Protein AF-A0A1L7AGY1-F1 (afdb_monomer_lite)

Radius of gyration: 13.67 Å; chains: 1; bounding box: 44×23×36 Å

Foldseek 3Di:
DVVVLLVLLQVLLVVCVVVVVPVLSVQSVVLSVVCPDDLVSLVSLLVSLVVQLVVCVPPDPVSNVSSVVSNCVSCVVNVNDPPPDPPPDD

Sequence (90 aa):
MTEDAVAKTETLARHLREQDHHAEADRLQAAIQERKGGNAFLEGLREVCQTVLTALEAIDPKTELLAEELRLEIDRRLGHSPTPPPVEKA

Structure (mmCIF, N/CA/C/O backbone):
data_AF-A0A1L7AGY1-F1
#
_entry.id   AF-A0A1L7AGY1-F1
#
loop_
_atom_site.group_PDB
_atom_site.id
_atom_site.type_symbol
_atom_site.label_atom_id
_atom_site.label_alt_id
_atom_site.label_comp_id
_atom_site.label_asym_id
_atom_site.label_entity_id
_atom_site.label_seq_id
_atom_site.pdbx_PDB_ins_code
_atom_site.Cartn_x
_atom_site.Cartn_y
_atom_site.Cartn_z
_atom_site.occupancy
_atom_site.B_iso_or_equiv
_atom_site.auth_seq_id
_atom_site.auth_comp_id
_atom_site.auth_asym_id
_atom_site.auth_atom_id
_atom_site.pdbx_PDB_model_num
ATOM 1 N N . MET A 1 1 ? -5.551 14.485 10.313 1.00 51.41 1 MET A N 1
ATOM 2 C CA . MET A 1 1 ? -4.411 13.525 10.246 1.00 51.41 1 MET A CA 1
ATOM 3 C C . MET A 1 1 ? -4.731 12.218 9.505 1.00 51.41 1 MET A C 1
ATOM 5 O O . MET A 1 1 ? -3.813 11.596 8.982 1.00 51.41 1 MET A O 1
ATOM 9 N N . THR A 1 2 ? -5.994 11.790 9.392 1.00 59.22 2 THR A N 1
ATOM 10 C CA . THR A 1 2 ? -6.414 10.682 8.501 1.00 59.22 2 THR A CA 1
ATOM 11 C C . THR A 1 2 ? -6.249 11.028 7.017 1.00 59.22 2 THR A C 1
ATOM 13 O O . THR A 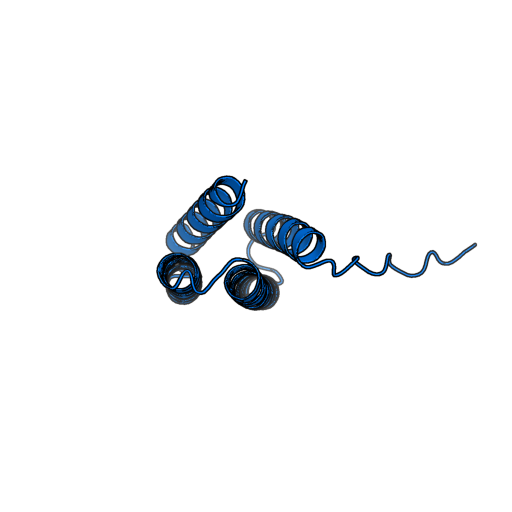1 2 ? -5.962 10.155 6.209 1.00 59.22 2 THR A O 1
ATOM 16 N N . GLU A 1 3 ? -6.356 12.315 6.677 1.00 66.62 3 GLU A N 1
ATOM 17 C CA . GLU A 1 3 ? -6.146 12.843 5.322 1.00 66.62 3 GLU A CA 1
ATOM 18 C C . GLU A 1 3 ? -4.741 12.568 4.767 1.00 66.62 3 GLU A C 1
ATOM 20 O O . GLU A 1 3 ? -4.618 12.292 3.583 1.00 66.62 3 GLU A O 1
ATOM 25 N N . ASP A 1 4 ? -3.701 12.550 5.610 1.00 71.69 4 ASP A N 1
ATOM 26 C CA . ASP A 1 4 ? -2.323 12.285 5.164 1.00 71.69 4 ASP A CA 1
ATOM 27 C C . ASP A 1 4 ? -2.135 10.828 4.703 1.00 71.69 4 ASP A C 1
ATOM 29 O O . ASP A 1 4 ? -1.514 10.560 3.679 1.00 71.69 4 ASP A O 1
ATOM 33 N N . ALA A 1 5 ? -2.755 9.874 5.410 1.00 68.81 5 ALA A N 1
ATOM 34 C CA . ALA A 1 5 ? -2.721 8.462 5.024 1.00 68.81 5 ALA A CA 1
ATOM 35 C C . ALA A 1 5 ? -3.529 8.208 3.746 1.00 68.81 5 ALA A C 1
ATOM 37 O O . ALA A 1 5 ? -3.100 7.437 2.891 1.00 68.81 5 ALA A O 1
ATOM 38 N N . VAL A 1 6 ? -4.668 8.891 3.588 1.00 75.81 6 VAL A N 1
ATOM 39 C CA . VAL A 1 6 ? -5.469 8.830 2.358 1.00 75.81 6 VAL A CA 1
ATOM 40 C C . VAL A 1 6 ? -4.668 9.381 1.177 1.00 75.81 6 VAL A C 1
ATOM 42 O O . VAL A 1 6 ? -4.530 8.680 0.182 1.00 75.81 6 VAL A O 1
ATOM 45 N N . ALA A 1 7 ? -4.041 10.552 1.313 1.00 81.06 7 ALA A N 1
ATOM 46 C CA . ALA A 1 7 ? -3.232 11.152 0.250 1.00 81.06 7 ALA A CA 1
ATOM 47 C C . ALA A 1 7 ? -2.026 10.278 -0.159 1.00 81.06 7 ALA A C 1
ATOM 49 O O . ALA A 1 7 ? -1.711 10.151 -1.347 1.00 81.06 7 ALA A O 1
ATOM 50 N N . LYS A 1 8 ? -1.359 9.631 0.808 1.00 77.12 8 LYS A N 1
ATOM 51 C CA . LYS A 1 8 ? -0.272 8.675 0.530 1.00 77.12 8 LYS A CA 1
ATOM 52 C C . LYS A 1 8 ? -0.775 7.413 -0.167 1.00 77.12 8 LYS A C 1
ATOM 54 O O . LYS A 1 8 ? -0.161 6.966 -1.130 1.00 77.12 8 LYS A O 1
ATOM 59 N N . THR A 1 9 ? -1.920 6.889 0.264 1.00 78.25 9 THR A N 1
ATOM 60 C CA . THR A 1 9 ? -2.556 5.719 -0.357 1.00 78.25 9 THR A CA 1
ATOM 61 C C . THR A 1 9 ? -2.987 6.020 -1.797 1.00 78.25 9 THR A C 1
ATOM 63 O O . THR A 1 9 ? -2.743 5.218 -2.694 1.00 78.25 9 THR A O 1
ATOM 66 N N . GLU A 1 10 ? -3.555 7.201 -2.056 1.00 83.75 10 GLU A N 1
ATOM 67 C CA . GLU A 1 10 ? -3.897 7.661 -3.409 1.00 83.75 10 GLU A CA 1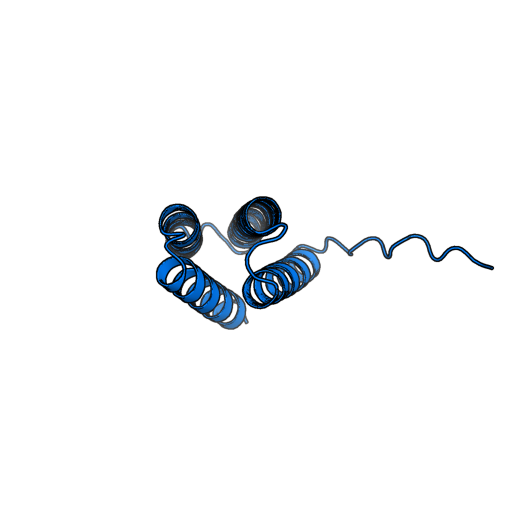
ATOM 68 C C . GLU A 1 10 ? -2.652 7.808 -4.293 1.00 83.75 10 GLU A C 1
ATOM 70 O O . GLU A 1 10 ? -2.663 7.429 -5.465 1.00 83.75 10 GLU A O 1
ATOM 75 N N . THR A 1 11 ? -1.557 8.317 -3.722 1.00 85.62 11 THR A N 1
ATOM 76 C CA . THR A 1 11 ? -0.274 8.442 -4.424 1.00 85.62 11 THR A CA 1
ATOM 77 C C . THR A 1 11 ? 0.308 7.075 -4.785 1.00 85.62 11 THR A C 1
ATOM 79 O O . THR A 1 11 ? 0.807 6.916 -5.900 1.0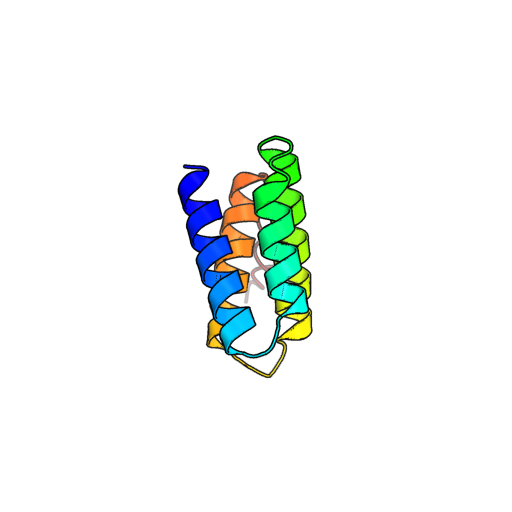0 85.62 11 THR A O 1
ATOM 82 N N . LEU A 1 12 ? 0.219 6.090 -3.887 1.00 81.00 12 LEU A N 1
ATOM 83 C CA . LEU A 1 12 ? 0.660 4.718 -4.140 1.00 81.00 12 LEU A CA 1
ATOM 84 C C . LEU A 1 12 ? -0.213 4.033 -5.202 1.00 81.00 12 LEU A C 1
ATOM 86 O O . LEU A 1 12 ? 0.314 3.448 -6.143 1.00 81.00 12 LEU A O 1
ATOM 90 N N . ALA A 1 13 ? -1.538 4.182 -5.119 1.00 84.69 13 ALA A N 1
ATOM 91 C CA . ALA A 1 13 ? -2.463 3.635 -6.112 1.00 84.69 13 ALA A CA 1
ATOM 92 C C . ALA A 1 13 ? -2.206 4.198 -7.521 1.00 84.69 13 ALA A C 1
ATOM 94 O O . ALA A 1 13 ? -2.299 3.469 -8.507 1.00 84.69 13 ALA A O 1
ATOM 95 N N . ARG A 1 14 ? -1.845 5.485 -7.632 1.00 84.75 14 ARG A N 1
ATOM 96 C CA . ARG A 1 14 ? -1.452 6.081 -8.916 1.00 84.75 14 ARG A CA 1
ATOM 97 C C . ARG A 1 14 ? -0.167 5.460 -9.466 1.00 84.75 14 ARG A C 1
ATOM 99 O O . ARG A 1 14 ? -0.167 5.079 -10.631 1.00 84.75 14 ARG A O 1
ATOM 106 N N . HIS A 1 15 ? 0.877 5.319 -8.646 1.00 82.06 15 HIS A N 1
ATOM 107 C CA . HIS A 1 15 ? 2.130 4.688 -9.085 1.00 82.06 15 HIS A CA 1
ATOM 108 C C . HIS A 1 15 ? 1.904 3.243 -9.541 1.00 82.06 15 HIS A C 1
ATOM 110 O O . HIS A 1 15 ? 2.394 2.857 -10.594 1.00 82.06 15 HIS A O 1
ATOM 116 N N . LEU A 1 16 ? 1.083 2.476 -8.821 1.00 81.38 16 LEU A N 1
ATOM 117 C CA . LEU A 1 16 ? 0.741 1.109 -9.217 1.00 81.38 16 LEU A CA 1
ATOM 118 C C . LEU A 1 16 ? 0.026 1.063 -10.576 1.00 81.38 16 LEU A C 1
ATOM 120 O O . LEU A 1 16 ? 0.373 0.238 -11.413 1.00 81.38 16 LEU A O 1
ATOM 124 N N . ARG A 1 17 ? -0.899 1.990 -10.867 1.00 84.25 17 ARG A N 1
ATOM 125 C CA . ARG A 1 17 ? -1.513 2.074 -12.209 1.00 84.25 17 ARG A CA 1
ATOM 126 C C . ARG A 1 17 ? -0.524 2.460 -13.305 1.00 84.25 17 ARG A C 1
ATOM 128 O O . ARG A 1 17 ? -0.649 1.962 -14.415 1.00 84.25 17 ARG A O 1
ATOM 135 N N . GLU A 1 18 ? 0.423 3.349 -13.016 1.00 85.56 18 GLU A N 1
ATOM 136 C CA . GLU A 1 18 ? 1.485 3.728 -13.963 1.00 85.56 18 GLU A CA 1
ATOM 137 C C . GLU A 1 18 ? 2.427 2.555 -14.280 1.00 85.56 18 GLU A C 1
ATOM 139 O O . GLU A 1 18 ? 3.090 2.562 -15.314 1.00 85.56 18 GLU A O 1
ATOM 144 N N . GLN A 1 19 ? 2.452 1.542 -13.414 1.00 77.06 19 GLN A N 1
ATOM 145 C CA . GLN A 1 19 ? 3.271 0.337 -13.526 1.00 77.06 19 GLN A CA 1
ATOM 146 C C . GLN A 1 19 ? 2.480 -0.901 -13.975 1.00 77.06 19 GLN A C 1
ATOM 148 O O . GLN A 1 19 ? 2.964 -2.017 -13.829 1.00 77.06 19 GLN A O 1
ATOM 153 N N . ASP A 1 20 ? 1.267 -0.720 -14.511 1.00 81.56 20 ASP A N 1
ATOM 154 C CA . ASP A 1 20 ? 0.373 -1.811 -14.944 1.00 81.56 20 ASP A CA 1
ATOM 155 C C . ASP A 1 20 ? -0.125 -2.728 -13.794 1.00 81.56 20 ASP A C 1
ATOM 157 O O . ASP A 1 20 ? -0.812 -3.726 -14.012 1.00 81.56 20 ASP A O 1
ATOM 161 N N . HIS A 1 21 ? 0.116 -2.353 -12.532 1.00 78.25 21 HIS A N 1
ATOM 162 C CA . HIS A 1 21 ? -0.405 -3.012 -11.325 1.00 78.25 21 HIS A CA 1
ATOM 163 C C . HIS A 1 21 ? -1.826 -2.523 -10.990 1.00 78.25 21 HIS A C 1
ATOM 165 O O . HIS A 1 21 ? -2.119 -1.975 -9.920 1.00 78.25 21 HIS A O 1
ATOM 171 N N . HIS A 1 22 ? -2.738 -2.675 -11.954 1.00 81.00 22 HIS A N 1
ATOM 172 C CA . HIS A 1 22 ? -4.115 -2.183 -11.851 1.00 81.00 22 HIS A CA 1
ATOM 173 C C . HIS A 1 22 ? -4.910 -2.856 -10.721 1.00 81.00 22 HIS A C 1
ATOM 175 O O . HIS A 1 22 ? -5.693 -2.188 -10.044 1.00 81.00 22 HIS A O 1
ATOM 181 N N . ALA A 1 23 ? -4.685 -4.150 -10.479 1.00 79.31 23 ALA A N 1
ATOM 182 C CA . ALA A 1 23 ? -5.398 -4.909 -9.453 1.00 79.31 23 ALA A CA 1
ATOM 183 C C . ALA A 1 23 ? -5.059 -4.425 -8.032 1.00 79.31 23 ALA A C 1
ATOM 185 O O . ALA A 1 23 ? -5.943 -4.285 -7.185 1.00 79.31 23 ALA A O 1
ATOM 186 N N . GLU A 1 24 ? -3.788 -4.130 -7.773 1.00 76.69 24 GLU A N 1
ATOM 187 C CA . GLU A 1 24 ? -3.288 -3.608 -6.503 1.00 76.69 24 GLU A CA 1
ATOM 188 C C . GLU A 1 24 ? -3.777 -2.174 -6.271 1.00 76.69 24 GLU A C 1
ATOM 190 O O . GLU A 1 24 ? -4.223 -1.832 -5.171 1.00 76.69 24 GLU A O 1
ATOM 195 N N . ALA A 1 25 ? -3.773 -1.348 -7.321 1.00 82.94 25 ALA A N 1
ATOM 196 C CA . ALA A 1 25 ? -4.302 0.009 -7.260 1.00 82.94 25 ALA A CA 1
ATOM 197 C C . ALA A 1 25 ? -5.805 0.046 -6.939 1.00 82.94 25 ALA A C 1
ATOM 199 O O . ALA A 1 25 ? -6.242 0.861 -6.122 1.00 82.94 25 ALA A O 1
ATOM 200 N N . ASP A 1 26 ? -6.597 -0.838 -7.546 1.00 83.94 26 ASP A N 1
ATOM 201 C CA . ASP A 1 26 ? -8.039 -0.906 -7.304 1.00 83.94 26 ASP A CA 1
ATOM 202 C C . ASP A 1 26 ? -8.353 -1.378 -5.878 1.00 83.94 26 ASP A C 1
ATOM 204 O O . ASP A 1 26 ? -9.263 -0.844 -5.240 1.00 83.94 26 ASP A O 1
ATOM 208 N N . ARG A 1 27 ? -7.548 -2.296 -5.320 1.00 79.44 27 ARG A N 1
ATOM 209 C CA . ARG A 1 27 ? -7.647 -2.699 -3.905 1.00 79.44 27 AR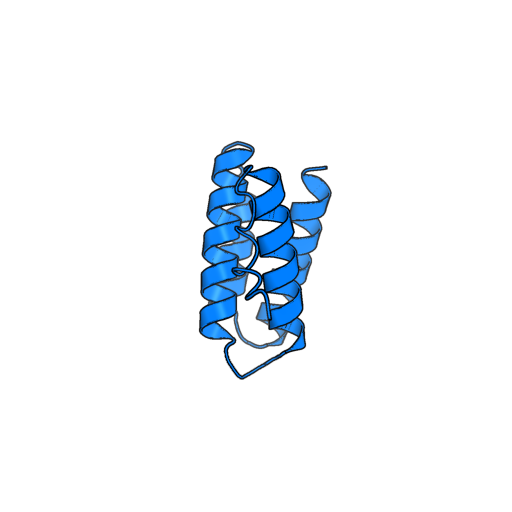G A CA 1
ATOM 210 C C . ARG A 1 27 ? -7.364 -1.538 -2.952 1.00 79.44 27 ARG A C 1
ATOM 212 O O . ARG A 1 27 ? -8.123 -1.337 -2.005 1.00 79.44 27 ARG A O 1
ATOM 219 N N . LEU A 1 28 ? -6.322 -0.742 -3.213 1.00 78.56 28 LEU A N 1
ATOM 220 C CA . LEU A 1 28 ? -6.022 0.453 -2.412 1.00 78.56 28 LEU A CA 1
ATOM 221 C C . LEU A 1 28 ? -7.157 1.485 -2.482 1.00 78.56 28 LEU A C 1
ATOM 223 O O . LEU A 1 28 ? -7.541 2.053 -1.459 1.00 78.56 28 LEU A O 1
ATOM 227 N N . GLN A 1 29 ? -7.730 1.713 -3.668 1.00 80.38 29 GLN A N 1
ATOM 228 C CA . GLN A 1 29 ? -8.861 2.633 -3.820 1.00 80.38 29 GLN A CA 1
ATOM 229 C C . GLN A 1 29 ? -10.127 2.131 -3.119 1.00 80.38 29 GLN A C 1
ATOM 231 O O . GLN A 1 29 ? -10.820 2.930 -2.485 1.00 80.38 29 GLN A O 1
ATOM 236 N N . ALA A 1 30 ? -10.413 0.829 -3.174 1.00 80.75 30 ALA A N 1
ATOM 237 C CA . ALA A 1 30 ? -11.531 0.232 -2.448 1.00 80.75 30 ALA A CA 1
ATOM 238 C C . ALA A 1 30 ? -11.377 0.414 -0.928 1.00 80.75 30 ALA A C 1
ATOM 240 O O . ALA A 1 30 ? -12.321 0.849 -0.267 1.00 80.75 30 ALA A O 1
ATOM 241 N N . ALA A 1 31 ? -10.172 0.207 -0.386 1.00 73.44 31 ALA A N 1
ATOM 242 C CA . ALA A 1 31 ? -9.888 0.421 1.034 1.00 73.44 31 ALA A CA 1
ATOM 243 C C . ALA A 1 31 ? -10.124 1.883 1.472 1.00 73.44 31 ALA A C 1
ATOM 245 O O . ALA A 1 31 ? -10.664 2.128 2.553 1.00 73.44 31 ALA A O 1
ATOM 246 N N . ILE A 1 32 ? -9.786 2.867 0.625 1.00 75.62 32 ILE A N 1
ATOM 247 C CA . ILE A 1 32 ? -10.083 4.293 0.874 1.00 75.62 32 ILE A CA 1
ATOM 248 C C . ILE A 1 32 ? -11.589 4.568 0.862 1.00 75.62 32 ILE A C 1
ATOM 250 O O . ILE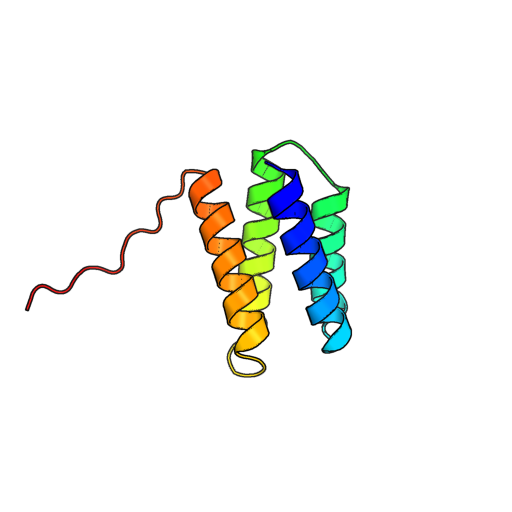 A 1 32 ? -12.068 5.334 1.701 1.00 75.62 32 ILE A O 1
ATOM 254 N N . GLN A 1 33 ? -12.325 3.981 -0.083 1.00 73.19 33 GLN A N 1
ATOM 255 C CA . GLN A 1 33 ? -13.765 4.196 -0.257 1.00 73.19 33 GLN A CA 1
ATOM 256 C C . GLN A 1 33 ? -14.586 3.569 0.875 1.00 73.19 33 GLN A C 1
ATOM 258 O O . GLN A 1 33 ? -15.593 4.141 1.291 1.00 73.19 33 GLN A O 1
ATOM 263 N N . GLU A 1 34 ? -14.156 2.426 1.415 1.00 69.31 34 GLU A N 1
ATOM 264 C CA . GLU A 1 34 ? -14.941 1.705 2.416 1.00 69.31 34 GLU A CA 1
ATOM 265 C C . GLU A 1 34 ? -14.995 2.388 3.792 1.00 69.31 34 GLU A C 1
ATOM 267 O O . GLU A 1 34 ? -15.908 2.064 4.542 1.00 69.31 34 GLU A O 1
ATOM 272 N N . ARG A 1 35 ? -14.089 3.330 4.131 1.00 61.62 35 ARG A N 1
ATOM 273 C CA . ARG A 1 35 ? -14.007 4.116 5.399 1.00 61.62 35 ARG A CA 1
ATOM 274 C C . ARG A 1 35 ? -14.815 3.564 6.596 1.00 61.62 35 ARG A C 1
ATOM 276 O O . ARG A 1 35 ? -15.558 4.298 7.253 1.00 61.62 35 ARG A O 1
ATOM 283 N N . LYS A 1 36 ? -14.655 2.287 6.955 1.00 54.16 36 LYS A N 1
ATOM 284 C CA . LYS A 1 36 ? -15.321 1.693 8.125 1.00 54.16 36 LYS A CA 1
ATOM 285 C C . LYS A 1 36 ? -14.500 1.962 9.384 1.00 54.16 36 LYS A C 1
ATOM 287 O O . LYS A 1 36 ? -13.906 1.063 9.950 1.00 54.16 36 LYS A O 1
ATOM 292 N N . GLY A 1 37 ? -14.472 3.213 9.840 1.00 57.38 37 GLY A N 1
ATOM 293 C CA . GLY A 1 37 ? -13.831 3.585 11.108 1.00 57.38 37 GLY A CA 1
ATOM 294 C C . GLY A 1 37 ? -12.295 3.500 11.107 1.00 57.38 37 GLY A C 1
ATOM 295 O O . GLY A 1 37 ? -11.675 2.787 10.324 1.00 57.38 37 GLY A O 1
ATOM 296 N N . GLY A 1 38 ? -11.669 4.283 11.991 1.00 62.66 38 GLY A N 1
ATOM 297 C CA . GLY A 1 38 ? -10.230 4.578 11.944 1.00 62.66 38 GLY A CA 1
ATOM 298 C C . GLY A 1 38 ? -9.305 3.356 11.952 1.00 62.66 38 GLY A C 1
ATOM 299 O O . GLY A 1 38 ? -8.352 3.345 11.183 1.00 62.66 38 GLY A O 1
ATOM 300 N N . ASN A 1 39 ? -9.594 2.324 12.753 1.00 67.31 39 ASN A N 1
ATOM 301 C CA . ASN A 1 39 ? -8.702 1.162 12.874 1.00 67.31 39 ASN A CA 1
ATOM 302 C C . ASN A 1 39 ? -8.902 0.111 11.777 1.00 67.31 39 ASN A C 1
ATOM 304 O O . ASN A 1 39 ? -7.910 -0.337 11.220 1.00 67.31 39 ASN A O 1
ATOM 308 N N . ALA A 1 40 ? -10.136 -0.244 11.403 1.00 68.88 40 ALA A N 1
ATOM 309 C CA . ALA A 1 40 ? -10.346 -1.241 10.344 1.00 68.88 40 ALA A CA 1
ATOM 310 C C . ALA A 1 40 ? -9.866 -0.730 8.972 1.00 68.88 40 ALA A C 1
ATOM 312 O O . ALA A 1 40 ? -9.371 -1.499 8.156 1.00 68.88 40 ALA A O 1
ATOM 313 N N . PHE A 1 41 ? -9.939 0.587 8.746 1.00 71.94 41 PHE A N 1
ATOM 314 C CA . PHE A 1 41 ? -9.310 1.229 7.592 1.00 71.94 41 PHE A CA 1
ATOM 315 C C . PHE A 1 41 ? -7.784 1.054 7.588 1.00 71.94 41 PHE A C 1
ATOM 317 O O . PHE A 1 41 ? -7.203 0.690 6.571 1.00 71.94 41 PHE A O 1
ATOM 324 N N . LEU A 1 42 ? -7.133 1.300 8.728 1.00 73.75 42 LEU A N 1
ATOM 325 C CA . LEU A 1 42 ? -5.686 1.145 8.863 1.00 73.75 42 LEU A CA 1
ATOM 326 C C . LEU A 1 42 ? -5.255 -0.324 8.724 1.00 73.75 42 LEU A C 1
ATOM 328 O O . LEU A 1 42 ? -4.267 -0.595 8.053 1.00 73.75 42 LEU A O 1
ATOM 332 N N . GLU A 1 43 ? -6.008 -1.273 9.282 1.00 74.69 43 GLU A N 1
ATOM 333 C CA . GLU A 1 43 ? -5.739 -2.707 9.106 1.00 74.69 43 GLU A CA 1
ATOM 334 C C . GLU A 1 43 ? -5.863 -3.145 7.641 1.00 74.69 43 GLU A C 1
ATOM 336 O O . GLU A 1 43 ? -4.960 -3.805 7.130 1.00 74.69 43 GLU A O 1
ATOM 341 N N . GLY A 1 44 ? -6.912 -2.707 6.935 1.00 76.12 44 GLY A N 1
ATOM 342 C CA . GLY A 1 44 ? -7.065 -2.987 5.505 1.00 76.12 44 GLY A CA 1
ATOM 343 C C . GLY A 1 44 ? -5.921 -2.406 4.670 1.00 76.12 44 GLY A C 1
ATOM 344 O O . GLY A 1 44 ? -5.376 -3.082 3.800 1.00 76.12 44 GLY A O 1
ATOM 345 N N . LEU A 1 45 ? -5.481 -1.178 4.969 1.00 76.69 45 LEU A N 1
ATOM 346 C CA . LEU A 1 45 ? -4.321 -0.593 4.293 1.00 76.69 45 LEU A CA 1
ATOM 347 C C . LEU A 1 45 ? -3.027 -1.367 4.567 1.00 76.69 45 LEU A C 1
ATOM 349 O O . LEU A 1 45 ? -2.217 -1.538 3.659 1.00 76.69 45 LEU A O 1
ATOM 353 N N . ARG A 1 46 ? -2.830 -1.852 5.797 1.00 81.06 46 ARG A N 1
ATOM 354 C CA . ARG A 1 46 ? -1.658 -2.656 6.166 1.00 81.06 46 ARG A CA 1
ATOM 355 C C . ARG A 1 46 ? -1.559 -3.922 5.318 1.00 81.06 46 ARG A C 1
ATOM 357 O O . ARG A 1 46 ? -0.481 -4.236 4.815 1.00 81.06 46 ARG A O 1
ATOM 364 N N . GLU A 1 47 ? -2.676 -4.623 5.159 1.00 77.69 47 GLU A N 1
ATOM 365 C CA . GLU A 1 47 ? -2.762 -5.881 4.415 1.00 77.69 47 GLU A CA 1
ATOM 366 C C . GLU A 1 47 ? -2.481 -5.671 2.918 1.00 77.69 47 GLU A C 1
ATOM 368 O O . GLU A 1 47 ? -1.745 -6.441 2.291 1.00 77.69 47 GLU A O 1
ATOM 373 N N . VAL A 1 48 ? -2.980 -4.568 2.350 1.00 75.81 48 VAL A N 1
ATOM 374 C CA . VAL A 1 48 ? -2.684 -4.212 0.958 1.00 75.81 48 VAL A CA 1
ATOM 375 C C . VAL A 1 48 ? -1.221 -3.796 0.791 1.00 75.81 48 VAL A C 1
ATOM 377 O O . VAL A 1 48 ? -0.586 -4.261 -0.151 1.00 75.81 48 VAL A O 1
ATOM 380 N N . CYS A 1 49 ? -0.641 -3.014 1.710 1.00 77.62 49 CYS A N 1
ATOM 381 C CA . CYS A 1 49 ? 0.791 -2.693 1.672 1.00 77.62 49 CYS A CA 1
ATOM 382 C C . CYS A 1 49 ? 1.665 -3.951 1.743 1.00 77.62 49 CYS A C 1
ATOM 384 O O . CYS A 1 49 ? 2.644 -4.046 1.012 1.00 77.62 49 CYS A O 1
ATOM 386 N N . GLN A 1 50 ? 1.314 -4.934 2.578 1.00 77.00 50 GLN A N 1
ATOM 387 C CA . GLN A 1 50 ? 2.021 -6.218 2.616 1.00 77.00 50 GLN A CA 1
ATOM 388 C C . GLN A 1 50 ? 1.899 -6.975 1.295 1.00 77.00 50 GLN A C 1
ATOM 390 O O . GLN A 1 50 ? 2.901 -7.460 0.788 1.00 77.00 50 GLN A O 1
ATOM 395 N N . THR A 1 51 ? 0.702 -7.021 0.708 1.00 76.50 51 THR A N 1
ATOM 396 C CA . THR A 1 51 ? 0.482 -7.667 -0.594 1.00 76.50 51 THR A CA 1
ATOM 397 C C . THR A 1 51 ? 1.312 -7.005 -1.695 1.00 76.50 51 THR A C 1
ATOM 399 O O . THR A 1 51 ? 1.929 -7.698 -2.496 1.00 76.50 51 THR A O 1
ATOM 402 N N . VAL A 1 52 ? 1.358 -5.669 -1.711 1.00 71.88 52 VAL A N 1
ATOM 403 C CA . VAL A 1 52 ? 2.151 -4.878 -2.660 1.00 71.88 52 VAL A CA 1
ATOM 404 C C . VAL A 1 52 ? 3.646 -5.128 -2.459 1.00 71.88 52 VAL A C 1
ATOM 406 O O . VAL A 1 52 ? 4.335 -5.406 -3.430 1.00 71.88 52 VAL A O 1
ATOM 409 N N . LEU A 1 53 ? 4.145 -5.117 -1.219 1.00 72.50 53 LEU A N 1
ATOM 410 C CA . LEU A 1 53 ? 5.548 -5.434 -0.916 1.00 72.50 53 LEU A CA 1
ATOM 411 C C . LEU A 1 53 ? 5.924 -6.856 -1.358 1.00 72.50 53 LEU A C 1
ATOM 413 O O . LEU A 1 53 ? 6.962 -7.042 -1.978 1.00 72.50 53 LEU A O 1
ATOM 417 N N . THR A 1 54 ? 5.064 -7.847 -1.108 1.00 73.56 54 THR A N 1
ATOM 418 C CA . THR A 1 54 ? 5.284 -9.230 -1.563 1.00 73.56 54 THR A CA 1
ATOM 419 C C . THR A 1 54 ? 5.231 -9.365 -3.087 1.00 73.56 54 THR A C 1
ATOM 421 O O . THR A 1 54 ? 5.959 -10.173 -3.651 1.00 73.56 54 THR A O 1
ATOM 424 N N . ALA A 1 55 ? 4.386 -8.592 -3.775 1.00 70.62 55 ALA A N 1
ATOM 425 C CA . ALA A 1 55 ? 4.291 -8.620 -5.235 1.00 70.62 55 ALA A CA 1
ATOM 426 C C . ALA A 1 55 ? 5.442 -7.869 -5.931 1.00 70.62 55 ALA A C 1
ATOM 428 O O . ALA A 1 55 ? 5.769 -8.184 -7.074 1.00 70.62 55 ALA A O 1
ATOM 429 N N . LEU A 1 56 ? 6.038 -6.881 -5.255 1.00 65.12 56 LEU A N 1
ATOM 430 C CA . LEU A 1 56 ? 7.085 -6.013 -5.798 1.00 65.12 56 LEU A CA 1
ATOM 431 C C . LEU A 1 56 ? 8.512 -6.484 -5.513 1.00 65.12 56 LEU A C 1
ATOM 433 O O . LEU A 1 56 ? 9.428 -5.866 -6.063 1.00 65.12 56 LEU A O 1
ATOM 437 N N . GLU A 1 57 ? 8.716 -7.541 -4.711 1.00 55.94 57 GLU A N 1
ATOM 438 C CA . GLU A 1 57 ? 10.037 -8.136 -4.460 1.00 55.94 57 GLU A CA 1
ATOM 439 C C . GLU A 1 57 ? 10.766 -8.353 -5.804 1.00 55.94 57 GLU A C 1
ATOM 441 O O . GLU A 1 57 ? 10.478 -9.290 -6.547 1.00 55.94 57 GLU A O 1
ATOM 446 N N . ALA A 1 58 ? 11.714 -7.453 -6.100 1.00 58.09 58 ALA A N 1
ATOM 447 C CA . ALA A 1 58 ? 12.603 -7.391 -7.269 1.00 58.09 58 ALA A CA 1
ATOM 448 C C . ALA A 1 58 ? 12.205 -6.557 -8.514 1.00 58.09 58 ALA A C 1
ATOM 450 O O . ALA A 1 58 ? 13.006 -6.538 -9.452 1.00 58.09 58 ALA A O 1
ATOM 451 N N . ILE A 1 59 ? 11.074 -5.832 -8.564 1.00 57.84 59 ILE A N 1
ATOM 452 C CA . ILE A 1 59 ? 10.674 -5.091 -9.792 1.00 57.84 59 ILE A CA 1
ATOM 453 C C . ILE A 1 59 ? 10.881 -3.572 -9.695 1.00 57.84 59 ILE A C 1
ATOM 455 O O . ILE A 1 59 ? 11.420 -2.981 -10.634 1.00 57.84 59 ILE A O 1
ATOM 459 N N . ASP A 1 60 ? 10.499 -2.929 -8.586 1.00 66.56 60 ASP A N 1
ATOM 460 C CA . ASP A 1 60 ? 10.645 -1.474 -8.444 1.00 66.56 60 ASP A CA 1
ATOM 461 C C . ASP A 1 60 ? 10.983 -1.024 -7.006 1.00 66.56 60 ASP A C 1
ATOM 463 O O . ASP A 1 60 ? 10.087 -0.915 -6.160 1.00 66.56 60 ASP A O 1
ATOM 467 N N . PRO A 1 61 ? 12.251 -0.655 -6.737 1.00 68.94 61 PRO A N 1
ATOM 468 C CA . PRO A 1 61 ? 12.692 -0.237 -5.408 1.00 68.94 61 PRO A CA 1
ATOM 469 C C . PRO A 1 61 ? 12.034 1.069 -4.940 1.00 68.94 61 PRO A C 1
ATOM 471 O O . PRO A 1 61 ? 12.003 1.356 -3.744 1.00 68.94 61 PRO A O 1
ATOM 474 N N . LYS A 1 62 ? 11.502 1.892 -5.857 1.00 74.56 62 LYS A N 1
ATOM 475 C CA . LYS A 1 62 ? 10.840 3.149 -5.486 1.00 74.56 62 LYS A CA 1
ATOM 476 C C . LYS A 1 62 ? 9.440 2.904 -4.921 1.00 74.56 62 LYS A C 1
ATOM 478 O O . LYS A 1 62 ? 9.065 3.532 -3.930 1.00 74.56 62 LYS A O 1
ATOM 483 N N . THR A 1 63 ? 8.673 2.010 -5.538 1.00 69.50 63 THR A N 1
ATOM 484 C CA . THR A 1 63 ? 7.329 1.650 -5.062 1.00 69.50 63 THR A CA 1
ATOM 485 C C . THR A 1 63 ? 7.397 0.760 -3.825 1.00 69.50 63 THR A C 1
ATOM 487 O O . THR A 1 63 ? 6.581 0.932 -2.921 1.00 69.50 63 THR A O 1
ATOM 490 N N . GLU A 1 64 ? 8.419 -0.094 -3.721 1.00 77.62 64 GLU A N 1
ATOM 491 C CA . GLU A 1 64 ? 8.725 -0.848 -2.501 1.00 77.62 64 GLU A CA 1
ATOM 492 C C . GLU A 1 64 ? 8.946 0.086 -1.300 1.00 77.62 64 GLU A C 1
ATOM 494 O O . GLU A 1 64 ? 8.257 -0.039 -0.287 1.00 77.62 64 GLU A O 1
ATOM 499 N N . LEU A 1 65 ? 9.813 1.098 -1.443 1.00 80.56 65 LEU A N 1
ATOM 500 C CA . LEU A 1 65 ? 10.081 2.069 -0.378 1.00 80.56 65 LEU A CA 1
ATOM 501 C C . LEU A 1 65 ? 8.809 2.814 0.061 1.00 80.56 65 LEU A C 1
ATOM 503 O O . LEU A 1 65 ? 8.545 2.957 1.253 1.00 80.56 65 LEU A O 1
ATOM 507 N N . LEU A 1 66 ? 7.987 3.262 -0.894 1.00 78.69 66 LEU A N 1
ATOM 508 C CA . LEU A 1 66 ? 6.732 3.965 -0.601 1.00 78.69 66 LEU A CA 1
ATOM 509 C C . LEU A 1 66 ? 5.710 3.069 0.116 1.00 78.69 66 LEU A C 1
ATOM 511 O O . LEU A 1 66 ? 5.014 3.530 1.025 1.00 78.69 66 LEU A O 1
ATOM 515 N N . ALA A 1 67 ? 5.610 1.799 -0.280 1.00 78.69 67 ALA A N 1
ATOM 516 C CA . ALA A 1 67 ? 4.740 0.831 0.377 1.00 78.69 67 ALA A CA 1
ATOM 517 C C . ALA A 1 67 ? 5.228 0.507 1.801 1.00 78.69 67 ALA A C 1
ATOM 519 O O . ALA A 1 67 ? 4.410 0.380 2.717 1.00 78.69 67 ALA A O 1
ATOM 520 N N . GLU A 1 68 ? 6.544 0.440 2.016 1.00 80.94 68 GLU A N 1
ATOM 521 C CA . GLU A 1 68 ? 7.137 0.219 3.335 1.00 80.94 68 GLU A CA 1
ATOM 522 C C . GLU A 1 68 ? 6.940 1.419 4.273 1.00 80.94 68 GLU A C 1
ATOM 524 O O . GLU A 1 68 ? 6.493 1.243 5.410 1.00 80.94 68 GLU A O 1
ATOM 529 N N . GLU A 1 69 ? 7.175 2.645 3.798 1.00 82.88 69 GLU A N 1
ATOM 530 C CA . GLU A 1 69 ? 6.905 3.871 4.560 1.00 82.88 69 GLU A CA 1
ATOM 531 C C . GLU A 1 69 ? 5.429 3.973 4.968 1.00 82.88 69 GLU A C 1
ATOM 533 O O . GLU A 1 69 ? 5.108 4.334 6.107 1.00 82.88 69 GLU A O 1
ATOM 538 N N . LEU A 1 70 ? 4.518 3.623 4.053 1.00 79.06 70 LEU A N 1
ATOM 539 C CA . LEU A 1 70 ? 3.087 3.606 4.332 1.00 79.06 70 LEU A CA 1
ATOM 540 C C . LEU A 1 70 ? 2.743 2.534 5.376 1.00 79.06 70 LEU A C 1
ATOM 542 O O . LEU A 1 70 ? 2.020 2.836 6.327 1.00 79.06 70 LEU A O 1
ATOM 546 N N . ARG A 1 71 ? 3.306 1.321 5.261 1.00 82.44 71 ARG A N 1
ATOM 547 C CA . ARG A 1 71 ? 3.133 0.245 6.254 1.00 82.44 71 ARG A CA 1
ATOM 548 C C . ARG A 1 71 ? 3.595 0.682 7.644 1.00 82.44 71 ARG A C 1
ATOM 550 O O . ARG A 1 71 ? 2.861 0.492 8.608 1.00 82.44 71 ARG A O 1
ATOM 557 N N . LEU A 1 72 ? 4.773 1.296 7.753 1.00 81.94 72 LEU A N 1
ATOM 558 C CA . LEU A 1 72 ? 5.340 1.747 9.029 1.00 81.94 72 LEU A CA 1
ATOM 559 C C . LEU A 1 72 ? 4.483 2.827 9.705 1.00 81.94 72 LEU A C 1
ATOM 561 O O . LEU A 1 72 ? 4.264 2.779 10.916 1.00 81.94 72 LEU A O 1
ATOM 565 N N . GLU A 1 73 ? 3.966 3.790 8.940 1.00 81.56 73 GLU A N 1
ATOM 566 C CA . GLU A 1 73 ? 3.071 4.820 9.480 1.00 81.56 73 GLU A CA 1
ATOM 567 C C . GLU A 1 73 ? 1.724 4.225 9.927 1.00 81.56 73 GLU A C 1
ATOM 569 O O . GLU A 1 73 ? 1.175 4.646 10.948 1.00 81.56 73 GLU A O 1
ATOM 574 N N . ILE A 1 74 ? 1.208 3.224 9.207 1.00 81.38 74 ILE A N 1
ATOM 575 C CA . ILE A 1 74 ? -0.003 2.485 9.584 1.00 81.38 74 ILE A CA 1
ATOM 576 C C . ILE A 1 74 ? 0.220 1.683 10.873 1.00 81.38 74 ILE A C 1
ATOM 578 O O . ILE A 1 74 ? -0.567 1.819 11.811 1.00 81.38 74 ILE A O 1
ATOM 582 N N . ASP A 1 75 ? 1.307 0.912 10.956 1.00 79.25 75 ASP A N 1
ATOM 583 C CA . ASP A 1 75 ? 1.673 0.111 12.132 1.00 79.25 75 ASP A CA 1
ATOM 584 C C . ASP A 1 75 ? 1.798 0.996 13.382 1.00 79.25 75 ASP A C 1
ATOM 586 O O . ASP A 1 75 ? 1.195 0.713 14.424 1.00 79.25 75 ASP A O 1
ATOM 590 N N . ARG A 1 76 ? 2.475 2.147 13.251 1.00 79.62 76 ARG A N 1
ATOM 591 C CA . ARG A 1 76 ? 2.617 3.132 14.333 1.00 79.62 76 ARG A CA 1
ATOM 592 C C . ARG A 1 76 ? 1.268 3.660 14.823 1.00 79.62 76 ARG A C 1
ATOM 594 O O . ARG A 1 76 ? 1.097 3.874 16.022 1.00 79.62 76 ARG A O 1
ATOM 601 N N . ARG A 1 77 ? 0.306 3.874 13.919 1.00 76.69 77 ARG A N 1
ATOM 602 C CA . ARG A 1 77 ? -1.042 4.366 14.258 1.00 76.69 77 ARG A CA 1
ATOM 603 C C . ARG A 1 77 ? -1.929 3.298 14.880 1.00 76.69 77 ARG A C 1
ATOM 605 O O . ARG A 1 77 ? -2.730 3.627 15.749 1.00 76.69 77 ARG A O 1
ATOM 612 N N . LEU A 1 78 ? -1.772 2.043 14.467 1.00 77.44 78 LEU A N 1
ATOM 613 C CA . LEU A 1 78 ? -2.475 0.913 15.072 1.00 77.44 78 LEU A CA 1
ATOM 614 C C . LEU A 1 78 ? -1.910 0.546 16.458 1.00 77.44 78 LEU A C 1
ATOM 616 O O . LEU A 1 78 ? -2.471 -0.304 17.143 1.00 77.44 78 LEU A O 1
ATOM 620 N N . GLY A 1 79 ? -0.808 1.170 16.892 1.00 72.56 79 GLY A N 1
ATOM 621 C CA . GLY A 1 79 ? -0.123 0.806 18.134 1.00 72.56 79 GLY A CA 1
ATOM 622 C C . GLY A 1 79 ? 0.644 -0.516 18.024 1.00 72.56 79 GLY A C 1
ATOM 623 O O . GLY A 1 79 ? 1.119 -1.038 19.03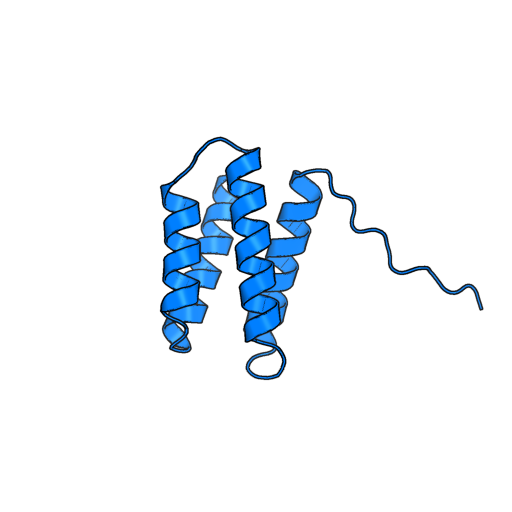3 1.00 72.56 79 GLY A O 1
ATOM 624 N N . HIS A 1 80 ? 0.799 -1.045 16.807 1.00 65.81 80 HIS A N 1
ATOM 625 C CA . HIS A 1 80 ? 1.719 -2.131 16.518 1.00 65.81 80 HIS A CA 1
ATOM 626 C C . HIS A 1 80 ? 3.110 -1.512 16.452 1.00 65.81 80 HIS A C 1
ATOM 628 O O . HIS A 1 80 ? 3.554 -1.035 15.412 1.00 65.81 80 HIS A O 1
ATOM 634 N N . SER A 1 81 ? 3.802 -1.469 17.587 1.00 49.72 81 SER A N 1
ATOM 635 C CA . SER A 1 81 ? 5.228 -1.163 17.578 1.00 49.72 81 SER A CA 1
ATOM 636 C C . SER A 1 81 ? 5.903 -2.134 16.605 1.00 49.72 81 SER A C 1
ATOM 638 O O . SER A 1 81 ? 5.745 -3.346 16.799 1.00 49.72 81 SER A O 1
ATOM 640 N N . PRO A 1 82 ? 6.652 -1.664 15.586 1.00 50.44 82 PRO A N 1
ATOM 641 C CA . PRO A 1 82 ? 7.575 -2.550 14.907 1.00 50.44 82 PRO A CA 1
ATOM 642 C C . PRO A 1 82 ? 8.466 -3.087 16.018 1.00 50.44 82 PRO A C 1
ATOM 644 O O . PRO A 1 82 ? 9.095 -2.316 16.747 1.00 50.44 82 PRO A O 1
ATOM 647 N N . THR A 1 83 ? 8.437 -4.399 16.237 1.00 47.47 83 THR A N 1
ATOM 648 C CA . THR A 1 83 ? 9.476 -5.019 17.047 1.00 47.47 83 THR A CA 1
ATOM 649 C C . THR A 1 83 ? 10.765 -4.630 16.334 1.00 47.47 83 THR A C 1
ATOM 651 O O . THR A 1 83 ? 10.903 -4.962 15.153 1.00 47.47 83 THR A O 1
ATOM 654 N N . PRO A 1 84 ? 11.652 -3.829 16.955 1.00 48.72 84 PRO A N 1
ATOM 655 C CA . PRO A 1 84 ? 12.923 -3.536 16.321 1.00 48.72 84 PRO A CA 1
ATOM 656 C C . PRO A 1 84 ? 13.568 -4.888 15.991 1.00 48.72 84 PRO A C 1
ATOM 658 O O . PRO A 1 84 ? 13.406 -5.827 16.786 1.00 48.72 84 PRO A O 1
ATOM 661 N N . PRO A 1 85 ? 14.251 -5.032 14.838 1.00 51.06 85 PRO A N 1
ATOM 662 C CA . PRO A 1 85 ? 15.023 -6.242 14.595 1.00 51.06 85 PRO A CA 1
ATOM 663 C C . PRO A 1 85 ? 15.897 -6.477 15.834 1.00 51.06 85 PRO A C 1
ATOM 665 O O . PRO A 1 85 ? 16.375 -5.490 16.412 1.00 51.06 85 PRO A O 1
ATOM 668 N N . PRO A 1 86 ? 16.043 -7.727 16.315 1.00 51.09 86 PRO A N 1
ATOM 669 C CA . PRO A 1 86 ? 16.866 -7.991 17.482 1.00 51.09 86 PRO A CA 1
ATOM 670 C C . PRO A 1 86 ? 18.231 -7.367 17.212 1.00 51.09 86 PRO A C 1
ATOM 672 O O . PRO A 1 86 ? 18.917 -7.748 16.267 1.00 51.09 86 PRO A O 1
ATOM 675 N N . VAL A 1 87 ? 18.576 -6.338 17.990 1.00 52.25 87 VAL A N 1
ATOM 676 C CA . VAL A 1 87 ? 19.908 -5.748 17.957 1.00 52.25 87 VAL A CA 1
ATOM 677 C C . VAL A 1 87 ? 20.817 -6.852 18.461 1.00 52.25 87 VAL A C 1
ATOM 679 O O . VAL A 1 87 ? 20.893 -7.100 19.667 1.00 52.25 87 VAL A O 1
ATOM 682 N N . GLU A 1 88 ? 21.425 -7.574 17.526 1.00 51.00 88 GLU A N 1
ATOM 683 C CA . GLU A 1 88 ? 22.494 -8.510 17.809 1.00 51.00 88 GLU A CA 1
ATOM 684 C C . GLU A 1 88 ? 23.606 -7.680 18.449 1.00 51.00 88 GLU A C 1
ATOM 686 O O . GLU A 1 88 ? 24.259 -6.855 17.807 1.00 51.00 88 GLU A O 1
ATOM 691 N N . LYS A 1 89 ? 23.716 -7.782 19.776 1.00 46.44 89 LYS A N 1
ATOM 692 C CA . LYS A 1 89 ? 24.815 -7.175 20.511 1.00 46.44 89 LYS A CA 1
ATOM 693 C C . LYS A 1 89 ? 26.071 -7.959 20.153 1.00 46.44 89 LYS A C 1
ATOM 695 O O . LYS A 1 89 ? 26.233 -9.077 20.636 1.00 46.44 89 LYS A O 1
ATOM 700 N N . ALA A 1 90 ? 26.902 -7.368 19.301 1.00 57.50 90 ALA A N 1
ATOM 701 C CA . ALA A 1 90 ? 28.310 -7.725 19.173 1.00 57.50 90 ALA A CA 1
ATOM 702 C C . ALA A 1 90 ? 29.099 -7.229 20.394 1.00 57.50 90 ALA A C 1
ATOM 704 O O . ALA A 1 90 ? 28.755 -6.141 20.919 1.00 57.50 90 ALA A O 1
#

Secondary structure (DSSP, 8-state):
-HHHHHHHHHHHHHHHHHTT-HHHHHHHHHHHHH---HHHHHHHHHHHHHHHHHHHTTT-HHHHHHHHHHHHHHHHHHT-----------

pLDDT: mean 72.15, std 10.73, range [46.44, 85.62]

Organism: NCBI:txid257708